Protein AF-A0A080YVY8-F1 (afdb_monomer_lite)

pLDDT: mean 85.34, std 12.48, range [46.34, 97.5]

Organism: NCBI:txid1317066

Radius of gyration: 41.2 Å; chains: 1; bounding box: 85×25×113 Å

Sequence (142 aa):
MALNSARDSFSVMRGKKQQLMEKIREYKVQLRVPTLKDVEEKYRHKLIQHETTQMAVADLDRYFKALDESLLQHHSKKVEEINTIIRSLWQITYKGQDIDTIELVSGQQEGQVSKAARSYDYRVVMKKAGAAIDMRGRCSAG

Foldseek 3Di:
DVVVVVVVVVVVVVVVVVVVVVVVVVVVVVCVPPCNPCVVVVVVVVVVVVVVVVVVVVVVVVVLVVVVVVVVVVVVVVQVVVQVVQLVVCVVPPPDPFFNGKGKDWDWPPPPPPSPDTDTDIFMWTDGPNDTHTCVVPDDPD

Secondary structure (DSSP, 8-state):
-HHHHHHHHHHHHHHHHHHHHHHHHHHHHHTTSTTTTTHHHHHHHHHHHHHHHHHHHHHHHHHHHHHHHHHHHHHHHHHHHHHHHHHHHHHHH---SS--EEEEEEEE-TT---TT--PEEEEEEEEETTEEEE-TTTS---

Structure (mmCIF, N/CA/C/O backbone):
data_AF-A0A080YVY8-F1
#
_entry.id   AF-A0A080YVY8-F1
#
loop_
_atom_site.group_PDB
_atom_site.id
_atom_site.type_symbol
_atom_site.label_atom_id
_atom_site.label_alt_id
_atom_site.label_comp_id
_atom_site.label_asym_id
_atom_site.label_entity_id
_atom_site.label_seq_id
_atom_site.pdbx_PDB_ins_code
_atom_site.Cartn_x
_atom_site.Cartn_y
_atom_site.Cartn_z
_atom_site.occupancy
_atom_site.B_iso_or_equiv
_atom_site.auth_seq_id
_atom_site.auth_comp_id
_atom_site.auth_asym_id
_atom_site.auth_atom_id
_atom_site.pdbx_PDB_model_num
ATOM 1 N N . MET A 1 1 ? 51.351 -15.426 -77.463 1.00 60.19 1 MET A N 1
ATOM 2 C CA . MET A 1 1 ? 50.076 -15.881 -76.852 1.00 60.19 1 MET A CA 1
ATOM 3 C C . MET A 1 1 ? 49.977 -15.552 -75.360 1.00 60.19 1 MET A C 1
ATOM 5 O O . MET A 1 1 ? 48.986 -14.945 -74.977 1.00 60.19 1 MET A O 1
ATOM 9 N N . ALA A 1 2 ? 50.991 -15.841 -74.532 1.00 67.44 2 ALA A N 1
ATOM 10 C CA . ALA A 1 2 ? 50.959 -15.559 -73.085 1.00 67.44 2 ALA A CA 1
ATOM 11 C C . ALA A 1 2 ? 50.731 -14.074 -72.712 1.00 67.44 2 ALA A C 1
ATOM 13 O O . ALA A 1 2 ? 49.979 -13.779 -71.790 1.00 67.44 2 ALA A O 1
ATOM 14 N N . LEU A 1 3 ? 51.314 -13.134 -73.468 1.00 70.31 3 LEU A N 1
ATOM 15 C CA . LEU A 1 3 ? 51.188 -11.693 -73.204 1.00 70.31 3 LEU A CA 1
ATOM 16 C C . LEU A 1 3 ? 49.760 -11.155 -73.436 1.00 70.31 3 LEU A C 1
ATOM 18 O O . LEU A 1 3 ? 49.293 -10.298 -72.691 1.00 70.31 3 LEU A O 1
ATOM 22 N N . ASN A 1 4 ? 49.046 -11.700 -74.428 1.00 76.56 4 ASN A N 1
ATOM 23 C CA . ASN A 1 4 ? 47.651 -11.336 -74.701 1.00 76.56 4 ASN A CA 1
ATOM 24 C C . ASN A 1 4 ? 46.713 -11.922 -73.637 1.00 76.56 4 ASN A C 1
ATOM 26 O O . ASN A 1 4 ? 45.882 -11.201 -73.103 1.00 76.56 4 ASN A O 1
ATOM 30 N N . SER A 1 5 ? 46.930 -13.176 -73.226 1.00 78.56 5 SER A N 1
ATOM 31 C CA . SER A 1 5 ? 46.172 -13.798 -72.129 1.00 78.56 5 SER A CA 1
ATOM 32 C C . SER A 1 5 ? 46.356 -13.062 -70.791 1.00 78.56 5 SER A C 1
ATOM 34 O O . SER A 1 5 ? 45.388 -12.850 -70.059 1.00 78.56 5 SER A O 1
ATOM 36 N N . ALA A 1 6 ? 47.573 -12.595 -70.491 1.00 79.25 6 ALA A N 1
ATOM 37 C CA . ALA A 1 6 ? 47.835 -11.763 -69.316 1.00 79.25 6 ALA A CA 1
ATOM 38 C C . ALA A 1 6 ? 47.119 -10.401 -69.394 1.00 79.25 6 ALA A C 1
ATOM 40 O O . ALA A 1 6 ? 46.588 -9.925 -68.391 1.00 79.25 6 ALA A O 1
ATOM 41 N N . ARG A 1 7 ? 47.056 -9.791 -70.585 1.00 80.81 7 ARG A N 1
ATOM 42 C CA . ARG A 1 7 ? 46.343 -8.528 -70.830 1.00 80.81 7 ARG A CA 1
ATOM 43 C C . ARG A 1 7 ? 44.826 -8.679 -70.687 1.00 80.81 7 ARG A C 1
ATOM 45 O O . ARG A 1 7 ? 44.190 -7.810 -70.089 1.00 80.81 7 ARG A O 1
ATOM 52 N N . ASP A 1 8 ? 44.265 -9.788 -71.158 1.00 83.38 8 ASP A N 1
ATOM 53 C CA . ASP A 1 8 ? 42.838 -10.097 -71.023 1.00 83.38 8 ASP A CA 1
ATOM 54 C C . ASP A 1 8 ? 42.468 -10.374 -69.560 1.00 83.38 8 ASP A C 1
ATOM 56 O O . ASP A 1 8 ? 41.509 -9.803 -69.038 1.00 83.38 8 ASP A O 1
ATOM 60 N N . SER A 1 9 ? 43.290 -11.153 -68.848 1.00 84.62 9 SER A N 1
ATOM 61 C CA . SER A 1 9 ? 43.141 -11.383 -67.404 1.00 84.62 9 SER A CA 1
ATOM 62 C C . SER A 1 9 ? 43.224 -10.073 -66.608 1.00 84.62 9 SER A C 1
ATOM 64 O O . SER A 1 9 ? 42.387 -9.810 -65.740 1.00 84.62 9 SER A O 1
ATOM 66 N N . PHE A 1 10 ? 44.166 -9.190 -66.956 1.00 87.06 10 PHE A N 1
ATOM 67 C CA . PHE A 1 10 ? 44.289 -7.866 -66.345 1.00 87.06 10 PHE A CA 1
ATOM 68 C C . PHE A 1 10 ? 43.041 -7.002 -66.580 1.00 87.06 10 PHE A C 1
ATOM 70 O O . PHE A 1 10 ? 42.554 -6.358 -65.650 1.00 87.06 10 PHE A O 1
ATOM 77 N N . SER A 1 11 ? 42.489 -7.019 -67.797 1.00 86.56 11 SER A N 1
ATOM 78 C CA . SER A 1 11 ? 41.251 -6.308 -68.141 1.00 86.56 11 SER A CA 1
ATOM 79 C C . SER A 1 11 ? 40.056 -6.802 -67.316 1.00 86.56 11 SER A C 1
ATOM 81 O O . SER A 1 11 ? 39.340 -6.004 -66.705 1.00 86.56 11 SER A O 1
ATOM 83 N N . VAL A 1 12 ? 39.891 -8.123 -67.194 1.00 90.19 12 VAL A N 1
ATOM 84 C CA . VAL A 1 12 ? 38.824 -8.744 -66.391 1.00 90.19 12 VAL A CA 1
ATOM 85 C C . VAL A 1 12 ? 38.974 -8.410 -64.906 1.00 90.19 12 VAL A C 1
ATOM 87 O O . VAL A 1 12 ? 38.001 -8.027 -64.252 1.00 90.19 12 VAL A O 1
ATOM 90 N N . MET A 1 13 ? 40.188 -8.509 -64.358 1.00 8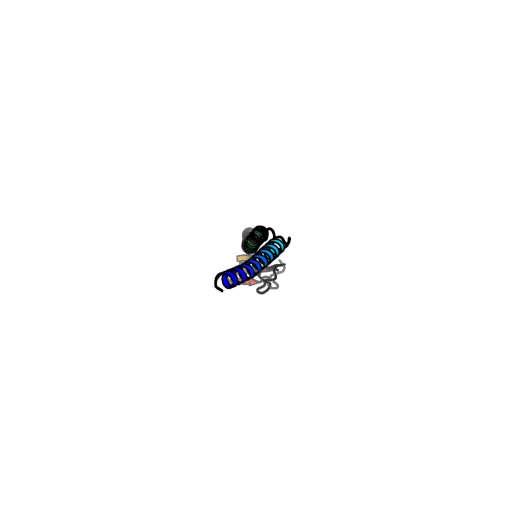8.31 13 MET A N 1
ATOM 91 C CA . MET A 1 13 ? 40.461 -8.181 -62.953 1.00 88.31 13 MET A CA 1
ATOM 92 C C . MET A 1 13 ? 40.237 -6.694 -62.663 1.00 88.31 13 MET A C 1
ATOM 94 O O . MET A 1 13 ? 39.707 -6.343 -61.607 1.00 88.31 13 MET A O 1
ATOM 98 N N . ARG A 1 14 ? 40.560 -5.813 -63.617 1.00 92.19 14 ARG A N 1
ATOM 99 C CA . ARG A 1 14 ? 40.273 -4.377 -63.528 1.00 92.19 14 ARG A CA 1
ATOM 100 C C . ARG A 1 14 ? 38.769 -4.103 -63.501 1.00 92.19 14 ARG A C 1
ATOM 102 O O . ARG A 1 14 ? 38.326 -3.334 -62.649 1.00 92.19 14 ARG A O 1
ATOM 109 N N . GLY A 1 15 ? 37.991 -4.769 -64.356 1.00 91.94 15 GLY A N 1
ATOM 110 C CA . GLY A 1 15 ? 36.527 -4.678 -64.355 1.00 91.94 15 GLY A CA 1
ATOM 111 C C . GLY A 1 15 ? 35.911 -5.150 -63.034 1.00 91.94 15 GLY A C 1
ATOM 112 O O . GLY A 1 15 ? 35.110 -4.435 -62.433 1.00 91.94 15 GLY A O 1
ATOM 113 N N . LYS A 1 16 ? 36.358 -6.300 -62.510 1.00 91.88 16 LYS A N 1
ATOM 114 C CA . LYS A 1 16 ? 35.920 -6.819 -61.198 1.00 91.88 16 LYS A CA 1
ATOM 115 C C . LYS A 1 16 ? 36.271 -5.870 -60.051 1.00 91.88 16 LYS A C 1
ATOM 117 O O . LYS A 1 16 ? 35.433 -5.620 -59.186 1.00 91.88 16 LYS A O 1
ATOM 122 N N . LYS A 1 17 ? 37.485 -5.304 -60.053 1.00 93.12 17 LYS A N 1
ATOM 123 C CA . LYS A 1 17 ? 37.910 -4.302 -59.063 1.00 93.12 17 LYS A CA 1
ATOM 124 C C . LYS A 1 17 ? 37.012 -3.068 -59.107 1.00 93.12 17 LYS A C 1
ATOM 126 O O . LYS A 1 17 ? 36.630 -2.566 -58.055 1.00 93.12 17 LYS A O 1
ATOM 131 N N . GLN A 1 18 ? 36.660 -2.594 -60.300 1.00 94.00 18 GLN A N 1
ATOM 132 C CA . GLN A 1 18 ? 35.781 -1.439 -60.465 1.00 94.00 18 GLN A CA 1
ATOM 133 C C . GLN A 1 18 ? 34.369 -1.724 -59.936 1.00 94.00 18 GLN A C 1
ATOM 135 O O . GLN A 1 18 ? 33.850 -0.931 -59.159 1.00 94.00 18 GLN A O 1
ATOM 140 N N . GLN A 1 19 ? 33.798 -2.891 -60.245 1.00 92.56 19 GLN A N 1
ATOM 141 C CA . GLN A 1 19 ? 32.491 -3.306 -59.716 1.00 92.56 19 GLN A CA 1
ATOM 142 C C . GLN A 1 19 ? 32.484 -3.439 -58.185 1.00 92.56 19 GLN A C 1
ATOM 144 O O . GLN A 1 19 ? 31.533 -3.021 -57.530 1.00 92.56 19 GLN A O 1
ATOM 149 N N . LEU A 1 20 ? 33.545 -4.001 -57.595 1.00 91.94 20 LEU A N 1
ATOM 150 C CA . LEU A 1 20 ? 33.688 -4.087 -56.137 1.00 91.94 20 LEU A CA 1
ATOM 151 C C . LEU A 1 20 ? 33.799 -2.700 -55.493 1.00 91.94 20 LEU A C 1
ATOM 153 O O . LEU A 1 20 ? 33.186 -2.460 -54.457 1.00 91.94 20 LEU A O 1
ATOM 157 N N . MET A 1 21 ? 34.543 -1.781 -56.110 1.00 93.00 21 MET A N 1
ATOM 158 C CA . MET A 1 21 ? 34.663 -0.397 -55.638 1.00 93.00 21 MET A CA 1
ATOM 159 C C . MET A 1 21 ? 33.322 0.347 -55.703 1.00 93.00 21 MET A C 1
ATOM 161 O O . MET A 1 21 ? 32.994 1.070 -54.761 1.00 93.00 21 MET A O 1
ATOM 165 N N . GLU A 1 22 ? 32.533 0.133 -56.760 1.00 93.69 22 GLU A N 1
ATOM 166 C CA . GLU A 1 22 ? 31.176 0.681 -56.899 1.00 93.69 22 GLU A CA 1
ATOM 167 C C . GLU A 1 22 ? 30.265 0.163 -55.776 1.00 93.69 22 GLU A C 1
ATOM 169 O O . GLU A 1 22 ? 29.683 0.954 -55.039 1.00 93.69 22 GLU A O 1
ATOM 174 N N . LYS A 1 23 ? 30.253 -1.157 -55.535 1.00 91.94 23 LYS A N 1
ATOM 175 C CA . LYS A 1 23 ? 29.483 -1.768 -54.435 1.00 91.94 23 LYS A CA 1
ATOM 176 C C . LYS A 1 23 ? 29.895 -1.242 -53.062 1.00 91.94 23 LYS A C 1
ATOM 178 O O . LYS A 1 23 ? 29.044 -0.941 -52.232 1.00 91.94 23 LYS A O 1
ATOM 183 N N . ILE A 1 24 ? 31.198 -1.088 -52.807 1.00 89.38 24 ILE A N 1
ATOM 184 C CA . ILE A 1 24 ? 31.696 -0.498 -51.553 1.00 89.38 24 ILE A CA 1
ATOM 185 C C . ILE A 1 24 ? 31.182 0.936 -51.396 1.00 89.38 24 ILE A C 1
ATOM 187 O O . ILE A 1 24 ? 30.830 1.347 -50.289 1.00 89.38 24 ILE A O 1
ATOM 191 N N . ARG A 1 25 ? 31.145 1.712 -52.482 1.00 89.31 25 ARG A N 1
ATOM 192 C CA . ARG A 1 25 ? 30.620 3.079 -52.467 1.00 89.31 25 ARG A CA 1
ATOM 193 C C . ARG A 1 25 ? 29.121 3.089 -52.181 1.00 89.31 25 ARG A C 1
ATOM 195 O O . ARG A 1 25 ? 28.698 3.844 -51.308 1.00 89.31 25 ARG A O 1
ATOM 202 N N . GLU A 1 26 ? 28.350 2.241 -52.851 1.00 88.19 26 GLU A N 1
ATOM 203 C CA . GLU A 1 26 ? 26.910 2.090 -52.626 1.00 88.19 26 GLU A CA 1
ATOM 204 C C . GLU A 1 26 ? 26.610 1.707 -51.174 1.00 88.19 26 GLU A C 1
ATOM 206 O O . GLU A 1 26 ? 25.839 2.399 -50.512 1.00 88.19 26 GLU A O 1
ATOM 211 N N . TYR A 1 27 ? 27.289 0.695 -50.625 1.00 83.81 27 TYR A N 1
ATOM 212 C CA . TYR A 1 27 ? 27.114 0.296 -49.226 1.00 83.81 27 TYR A CA 1
ATOM 213 C C . TYR A 1 27 ? 27.518 1.396 -48.243 1.00 83.81 27 TYR A C 1
ATOM 215 O O . TYR A 1 27 ? 26.823 1.622 -47.256 1.00 83.81 27 TYR A O 1
ATOM 223 N N . LYS A 1 28 ? 28.589 2.152 -48.516 1.00 81.75 28 LYS A N 1
ATOM 224 C CA . LYS A 1 28 ? 28.961 3.315 -47.690 1.00 81.75 28 LYS A CA 1
ATOM 225 C C . LYS A 1 28 ? 27.902 4.417 -47.716 1.00 81.75 28 LYS A C 1
ATOM 227 O O . LYS A 1 28 ? 27.717 5.089 -46.704 1.00 81.75 28 LYS A O 1
ATOM 232 N N . VAL A 1 29 ? 27.227 4.628 -48.845 1.00 82.12 29 VAL A N 1
ATOM 233 C CA . VAL A 1 29 ? 26.123 5.596 -48.954 1.00 82.12 29 VAL A CA 1
ATOM 234 C C . VAL A 1 29 ? 24.881 5.077 -48.226 1.00 82.12 29 VAL A C 1
ATOM 236 O O . VAL A 1 29 ? 24.276 5.829 -47.468 1.00 82.12 29 VAL A O 1
ATOM 239 N N . GLN A 1 30 ? 24.553 3.791 -48.367 1.00 77.38 30 GLN A N 1
ATOM 240 C CA . GLN A 1 30 ? 23.438 3.151 -47.658 1.00 77.38 30 GLN A CA 1
ATOM 241 C C . GLN A 1 30 ? 23.636 3.161 -46.131 1.00 77.38 30 GLN A C 1
ATOM 243 O O . GLN A 1 30 ? 22.700 3.435 -45.389 1.00 77.38 30 GLN A O 1
ATOM 248 N N . LEU A 1 31 ? 24.865 2.972 -45.645 1.00 72.62 31 LEU A N 1
ATOM 249 C CA . LEU A 1 31 ? 25.195 3.082 -44.216 1.00 72.62 31 LEU A CA 1
ATOM 250 C C . LEU A 1 31 ? 25.135 4.524 -43.682 1.00 72.62 31 LEU A C 1
ATOM 252 O O . LEU A 1 31 ? 25.047 4.729 -42.475 1.00 72.62 31 LEU A O 1
ATOM 256 N N . ARG A 1 32 ? 25.171 5.535 -44.560 1.00 70.12 32 ARG A N 1
ATOM 257 C CA . ARG A 1 32 ? 25.021 6.955 -44.191 1.00 70.12 32 ARG A CA 1
ATOM 258 C C . ARG A 1 32 ? 23.568 7.420 -44.146 1.00 70.12 32 ARG A C 1
ATOM 260 O O . ARG A 1 32 ? 23.331 8.583 -43.815 1.00 70.12 32 ARG A O 1
ATOM 267 N N . VAL A 1 33 ? 22.607 6.554 -44.475 1.00 74.88 33 VAL A N 1
ATOM 268 C CA . VAL A 1 33 ? 21.184 6.891 -44.395 1.00 74.88 33 VAL A CA 1
ATOM 269 C C . VAL A 1 33 ? 20.853 7.270 -42.938 1.00 74.88 33 VAL A C 1
ATOM 271 O O . VAL A 1 33 ? 21.304 6.583 -42.019 1.00 74.88 33 VAL A O 1
ATOM 274 N N . PRO A 1 34 ? 20.083 8.346 -42.681 1.00 63.31 34 PRO A N 1
ATOM 275 C CA . PRO A 1 34 ? 19.821 8.859 -41.326 1.00 63.31 34 PRO A CA 1
ATOM 276 C C . PRO A 1 34 ? 19.210 7.843 -40.349 1.00 63.31 34 PRO A C 1
ATOM 278 O O . PRO A 1 34 ? 19.304 8.008 -39.131 1.00 63.31 34 PRO A O 1
ATOM 281 N N . THR A 1 35 ? 18.569 6.802 -40.885 1.00 64.12 35 THR A N 1
ATOM 282 C CA . THR A 1 35 ? 17.999 5.684 -40.130 1.00 64.12 35 THR A CA 1
ATOM 283 C C . THR A 1 35 ? 19.052 4.722 -39.600 1.00 64.12 35 THR A C 1
ATOM 285 O O . THR A 1 35 ? 18.810 4.150 -38.549 1.00 64.12 35 THR A O 1
ATOM 288 N N . LEU A 1 36 ? 20.188 4.561 -40.291 1.00 64.81 36 LEU A N 1
ATOM 289 C CA . LEU A 1 36 ? 21.320 3.699 -39.914 1.00 64.81 36 LEU A CA 1
ATOM 290 C C . LEU A 1 36 ? 22.444 4.476 -39.218 1.00 64.81 36 LEU A C 1
ATOM 292 O O . LEU A 1 36 ? 23.227 3.913 -38.452 1.00 64.81 36 LEU A O 1
ATOM 296 N N . LYS A 1 37 ? 22.484 5.792 -39.436 1.00 68.94 37 LYS A N 1
ATOM 297 C CA . LYS A 1 37 ? 23.381 6.702 -38.735 1.00 68.94 37 LYS A CA 1
ATOM 298 C C . LYS A 1 37 ? 22.981 6.804 -37.255 1.00 68.94 37 LYS A C 1
ATOM 300 O O . LYS A 1 37 ? 21.821 7.076 -36.922 1.00 68.94 37 LYS A O 1
ATOM 305 N N . ASP A 1 38 ? 23.955 6.571 -36.378 1.00 76.88 38 ASP A N 1
ATOM 306 C CA . ASP A 1 38 ? 23.829 6.629 -34.915 1.00 76.88 38 ASP A CA 1
ATOM 307 C C . ASP A 1 38 ? 22.831 5.612 -34.320 1.00 76.88 38 ASP A C 1
ATOM 309 O O . ASP A 1 38 ? 22.290 5.825 -33.235 1.00 76.88 38 ASP A O 1
ATOM 313 N N . VAL A 1 39 ? 22.552 4.503 -35.022 1.00 83.06 39 VAL A N 1
ATOM 314 C CA . VAL A 1 39 ? 21.615 3.463 -34.544 1.00 83.06 39 VAL A CA 1
ATOM 315 C C . VAL A 1 39 ? 22.053 2.855 -33.228 1.00 83.06 39 VAL A C 1
ATOM 317 O O . VAL A 1 39 ? 21.211 2.634 -32.367 1.00 83.06 39 VAL A O 1
ATOM 320 N N . GLU A 1 40 ? 23.347 2.615 -33.053 1.00 84.50 40 GLU A N 1
ATOM 321 C CA . GLU A 1 40 ? 23.881 2.042 -31.820 1.00 84.50 40 GLU A CA 1
ATOM 322 C C . GLU A 1 40 ? 23.642 2.971 -30.622 1.00 84.50 40 GLU A C 1
ATOM 324 O O . GLU A 1 40 ? 23.134 2.540 -29.588 1.00 84.50 40 GLU A O 1
ATOM 329 N N . GLU A 1 41 ? 23.875 4.275 -30.795 1.00 88.06 41 GLU A N 1
ATOM 330 C CA . GLU A 1 41 ? 23.584 5.275 -29.766 1.00 88.06 41 GLU A CA 1
ATOM 331 C C . GLU A 1 41 ? 22.084 5.398 -29.481 1.00 88.06 41 GLU A C 1
ATOM 333 O O . GLU A 1 41 ? 21.676 5.438 -28.317 1.00 88.06 41 GLU A O 1
ATOM 338 N N . LYS A 1 42 ? 21.236 5.409 -30.517 1.00 87.69 42 LYS A N 1
ATOM 339 C CA . LYS A 1 42 ? 19.771 5.436 -30.359 1.00 87.69 42 LYS A CA 1
ATOM 340 C C . LYS A 1 42 ? 19.257 4.180 -29.653 1.00 87.69 42 LYS A C 1
ATOM 342 O O . LYS A 1 42 ? 18.395 4.287 -28.781 1.00 87.69 42 LYS A O 1
ATOM 347 N N . TYR A 1 43 ? 19.792 3.013 -30.006 1.00 90.69 43 TYR A N 1
ATOM 348 C CA . TYR A 1 43 ? 19.473 1.739 -29.371 1.00 90.69 43 TYR A CA 1
ATOM 349 C C . TYR A 1 43 ? 19.873 1.761 -27.900 1.00 90.69 43 TYR A C 1
ATOM 351 O O . TYR A 1 43 ? 19.038 1.476 -27.049 1.00 90.69 43 TYR A O 1
ATOM 359 N N . ARG A 1 44 ? 21.097 2.201 -27.584 1.00 93.38 44 ARG A N 1
ATOM 360 C CA . ARG A 1 44 ? 21.575 2.334 -26.203 1.00 93.38 44 ARG A CA 1
ATOM 361 C C . ARG A 1 44 ? 20.672 3.245 -25.372 1.00 93.38 44 ARG A C 1
ATOM 363 O O . ARG A 1 44 ? 20.269 2.865 -24.278 1.00 93.38 44 ARG A O 1
ATOM 370 N N . HIS A 1 45 ? 20.294 4.409 -25.903 1.00 93.88 45 HIS A N 1
ATOM 371 C CA . HIS A 1 45 ? 19.364 5.314 -25.219 1.00 93.88 45 HIS A CA 1
ATOM 372 C C . HIS A 1 45 ? 17.994 4.670 -24.990 1.00 93.88 45 HIS A C 1
ATOM 374 O O . HIS A 1 45 ? 17.431 4.795 -23.903 1.00 93.88 45 HIS A O 1
ATOM 380 N N . LYS A 1 46 ? 17.450 3.974 -25.994 1.00 94.19 46 LYS A N 1
ATOM 381 C CA . LYS A 1 46 ? 16.155 3.294 -25.871 1.00 94.19 46 LYS A CA 1
ATOM 382 C C . LYS A 1 46 ? 16.199 2.120 -24.903 1.00 94.19 46 LYS A C 1
ATOM 384 O O . LYS A 1 46 ? 15.242 1.943 -24.159 1.00 94.19 46 LYS A O 1
ATOM 389 N N . LEU A 1 47 ? 17.304 1.384 -24.868 1.00 95.81 47 LEU A N 1
ATOM 390 C CA . LEU A 1 47 ? 17.525 0.302 -23.920 1.00 95.81 47 LEU A CA 1
ATOM 391 C C . LEU A 1 47 ? 17.564 0.841 -22.487 1.00 95.81 47 LEU A C 1
ATOM 393 O O . LEU A 1 47 ? 16.809 0.367 -21.651 1.00 95.81 47 LEU A O 1
ATOM 397 N N . ILE A 1 48 ? 18.337 1.901 -22.225 1.00 96.50 48 ILE A N 1
ATOM 398 C CA . ILE A 1 48 ? 18.372 2.548 -20.902 1.00 96.50 48 ILE A CA 1
ATOM 399 C C . ILE A 1 48 ? 16.976 3.032 -20.495 1.00 96.50 48 ILE A C 1
ATOM 401 O O . ILE A 1 48 ? 16.551 2.795 -19.366 1.00 96.50 48 ILE A O 1
ATOM 405 N N . GLN A 1 49 ? 16.241 3.681 -21.407 1.00 97.00 49 GLN A N 1
ATOM 406 C CA . GLN A 1 49 ? 14.863 4.112 -21.145 1.00 97.00 49 GLN A CA 1
ATOM 407 C C . GLN A 1 49 ? 13.953 2.930 -20.805 1.00 97.00 49 GLN A C 1
ATOM 409 O O . GLN A 1 49 ? 13.150 3.030 -19.879 1.00 97.00 49 GLN A O 1
ATOM 414 N N . HIS A 1 50 ? 14.072 1.823 -21.538 1.00 97.25 50 HIS A N 1
ATOM 415 C CA . HIS A 1 50 ? 13.273 0.625 -21.315 1.00 97.25 50 HIS A CA 1
ATOM 416 C C . HIS A 1 50 ? 13.556 0.003 -19.947 1.00 97.25 50 HIS A C 1
ATOM 418 O O . HIS A 1 50 ? 12.626 -0.145 -19.159 1.00 97.25 50 HIS A O 1
ATOM 424 N N . GLU A 1 51 ? 14.827 -0.257 -19.640 1.00 97.25 51 GLU A N 1
ATOM 425 C CA . GLU A 1 51 ? 15.271 -0.817 -18.358 1.00 97.25 51 GLU A CA 1
ATOM 426 C C . GLU A 1 51 ? 14.842 0.075 -17.187 1.00 97.25 51 GLU A C 1
ATOM 428 O O . GLU A 1 51 ? 14.218 -0.381 -16.233 1.00 97.25 51 GLU A O 1
ATOM 433 N N . THR A 1 52 ? 15.064 1.389 -17.300 1.00 97.06 52 THR A N 1
ATOM 434 C CA . THR A 1 52 ? 14.646 2.352 -16.265 1.00 97.06 52 THR A CA 1
ATOM 435 C C . THR A 1 52 ? 13.127 2.354 -16.076 1.00 97.06 52 THR A C 1
ATOM 437 O O . THR A 1 52 ? 12.638 2.450 -14.953 1.00 97.06 52 THR A O 1
ATOM 440 N N . THR A 1 53 ? 12.357 2.220 -17.161 1.00 96.94 53 THR A N 1
ATOM 441 C CA . THR A 1 53 ? 10.890 2.144 -17.083 1.00 96.94 53 THR A CA 1
ATOM 442 C C . THR A 1 53 ? 10.440 0.842 -16.426 1.00 96.94 53 THR A C 1
ATOM 444 O O . THR A 1 53 ? 9.521 0.861 -15.612 1.00 96.94 53 THR A O 1
ATOM 447 N N . GLN A 1 54 ? 11.089 -0.284 -16.730 1.00 97.25 54 GLN A N 1
ATOM 448 C CA . GLN A 1 54 ? 10.800 -1.564 -16.080 1.00 97.25 54 GLN A CA 1
ATOM 449 C C . GLN A 1 54 ? 11.090 -1.512 -14.578 1.00 97.25 54 GLN A C 1
ATOM 451 O O . GLN A 1 54 ? 10.263 -1.966 -13.786 1.00 97.25 54 GLN A O 1
ATOM 456 N N . MET A 1 55 ? 12.206 -0.894 -14.179 1.00 97.38 55 MET A N 1
ATOM 457 C CA . MET A 1 55 ? 12.515 -0.644 -12.769 1.00 97.38 55 MET A CA 1
ATOM 458 C C . MET A 1 55 ? 11.433 0.214 -12.103 1.00 97.38 55 MET A C 1
ATOM 460 O O . MET A 1 55 ? 10.922 -0.158 -11.051 1.00 97.38 55 MET A O 1
ATOM 464 N N . ALA A 1 56 ? 11.013 1.307 -12.748 1.00 97.50 56 ALA A N 1
ATOM 465 C CA . ALA A 1 56 ? 9.962 2.175 -12.220 1.00 97.50 56 ALA A CA 1
ATOM 466 C C . ALA A 1 56 ? 8.620 1.441 -12.045 1.00 97.50 56 ALA A C 1
ATOM 468 O O . ALA A 1 56 ? 7.928 1.656 -11.054 1.00 97.50 56 ALA A O 1
ATOM 469 N N . VAL A 1 57 ? 8.251 0.552 -12.973 1.00 96.69 57 VAL A N 1
ATOM 470 C CA . VAL A 1 57 ? 7.040 -0.279 -12.848 1.00 96.69 57 VAL A CA 1
ATOM 471 C C . VAL A 1 57 ? 7.138 -1.212 -11.638 1.00 96.69 57 VAL A C 1
ATOM 473 O O . VAL A 1 57 ? 6.196 -1.284 -10.848 1.00 96.69 57 VAL A O 1
ATOM 476 N N . ALA A 1 58 ? 8.278 -1.882 -11.457 1.00 96.62 58 ALA A N 1
ATOM 477 C CA . ALA A 1 58 ? 8.496 -2.765 -10.313 1.00 96.62 58 ALA A CA 1
ATOM 478 C C . ALA A 1 58 ? 8.443 -2.005 -8.974 1.00 96.62 58 ALA A C 1
ATOM 480 O O . ALA A 1 58 ? 7.847 -2.487 -8.006 1.00 96.62 58 ALA A O 1
ATOM 481 N N . ASP A 1 59 ? 9.015 -0.801 -8.930 1.00 97.38 59 ASP A N 1
ATOM 482 C CA . ASP A 1 59 ? 8.970 0.063 -7.750 1.00 97.38 59 ASP A CA 1
ATOM 483 C C . ASP A 1 59 ? 7.544 0.527 -7.439 1.00 97.38 59 ASP A C 1
ATOM 485 O O . ASP A 1 59 ? 7.121 0.469 -6.284 1.00 97.38 59 ASP A O 1
ATOM 489 N N . LEU A 1 60 ? 6.761 0.915 -8.451 1.00 96.44 60 LEU A N 1
ATOM 490 C CA . LEU A 1 60 ? 5.355 1.293 -8.270 1.00 96.44 60 LEU A CA 1
ATOM 491 C C . LEU A 1 60 ? 4.522 0.144 -7.693 1.00 96.44 60 LEU A C 1
ATOM 493 O O . LEU A 1 60 ? 3.741 0.367 -6.766 1.00 96.44 60 LEU A O 1
ATOM 497 N N . ASP A 1 61 ? 4.716 -1.084 -8.176 1.00 92.44 61 ASP A N 1
ATOM 498 C CA . ASP A 1 61 ? 4.037 -2.265 -7.630 1.00 92.44 61 ASP A CA 1
ATOM 499 C C . ASP A 1 61 ? 4.433 -2.530 -6.172 1.00 92.44 61 ASP A C 1
ATOM 501 O O . ASP A 1 61 ? 3.589 -2.891 -5.341 1.00 92.44 61 ASP A O 1
ATOM 505 N N . ARG A 1 62 ? 5.712 -2.333 -5.833 1.00 94.81 62 ARG A N 1
ATOM 506 C CA . ARG A 1 62 ? 6.199 -2.467 -4.456 1.00 94.81 62 ARG A CA 1
ATOM 507 C C . ARG A 1 62 ? 5.599 -1.400 -3.545 1.00 94.81 62 ARG A C 1
ATOM 509 O O . ARG A 1 62 ? 5.138 -1.734 -2.453 1.00 94.81 62 ARG A O 1
ATOM 516 N N . TYR A 1 63 ? 5.580 -0.144 -3.982 1.00 95.12 63 TYR A N 1
ATOM 517 C CA . TYR A 1 63 ? 4.998 0.953 -3.213 1.00 95.12 63 TYR A CA 1
ATOM 518 C C . TYR A 1 63 ? 3.497 0.792 -3.030 1.00 95.12 63 TYR A C 1
ATOM 520 O O . TYR A 1 63 ? 3.005 1.021 -1.929 1.00 95.12 63 TYR A O 1
ATOM 528 N N . PHE A 1 64 ? 2.780 0.334 -4.058 1.00 90.06 64 PHE A N 1
ATOM 529 C CA . PHE A 1 64 ? 1.352 0.059 -3.953 1.00 90.06 64 PHE A CA 1
ATOM 530 C C . PHE A 1 64 ? 1.065 -0.973 -2.858 1.00 90.06 64 PHE A C 1
ATOM 532 O O . PHE A 1 64 ? 0.237 -0.723 -1.988 1.00 90.06 64 PHE A O 1
ATOM 539 N N . LYS A 1 65 ? 1.798 -2.095 -2.841 1.00 88.75 65 LYS A N 1
ATOM 540 C CA . LYS A 1 65 ? 1.644 -3.137 -1.810 1.00 88.75 65 LYS A CA 1
ATOM 541 C C . LYS A 1 65 ? 1.986 -2.633 -0.408 1.00 88.75 65 LYS A C 1
ATOM 543 O O . LYS A 1 65 ? 1.228 -2.873 0.524 1.00 88.75 65 LYS A O 1
ATOM 548 N N . ALA A 1 66 ? 3.103 -1.922 -0.263 1.00 91.31 66 ALA A N 1
ATOM 549 C CA . ALA A 1 66 ? 3.531 -1.399 1.033 1.00 91.31 66 ALA A CA 1
ATOM 550 C C . ALA A 1 66 ? 2.542 -0.363 1.594 1.00 91.31 66 ALA A C 1
ATOM 552 O O . ALA A 1 66 ? 2.236 -0.372 2.786 1.00 91.31 66 ALA A O 1
ATOM 553 N N . LEU A 1 67 ? 2.016 0.514 0.734 1.00 90.12 67 LEU A N 1
ATOM 554 C CA . LEU A 1 67 ? 0.992 1.486 1.111 1.00 90.12 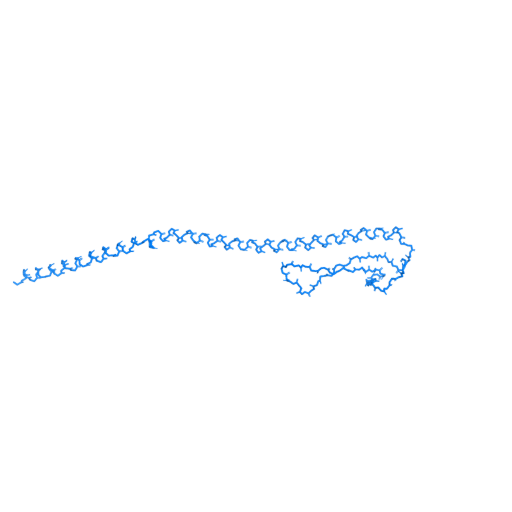67 LEU A CA 1
ATOM 555 C C . LEU A 1 67 ? -0.300 0.787 1.537 1.00 90.12 67 LEU A C 1
ATOM 557 O O . LEU A 1 67 ? -0.894 1.143 2.552 1.00 90.12 67 LEU A O 1
ATOM 561 N N . ASP A 1 68 ? -0.718 -0.209 0.765 1.00 85.00 68 ASP A N 1
ATOM 562 C CA . ASP A 1 68 ? -1.931 -0.975 1.008 1.00 85.00 68 ASP A CA 1
ATOM 563 C C . ASP A 1 68 ? -1.894 -1.719 2.353 1.00 85.00 68 ASP A C 1
ATOM 565 O O . ASP A 1 68 ? -2.870 -1.689 3.107 1.00 85.00 68 ASP A O 1
ATOM 569 N N . GLU A 1 69 ? -0.747 -2.311 2.685 1.00 87.56 69 GLU A N 1
ATOM 570 C CA . GLU A 1 69 ? -0.485 -2.943 3.978 1.00 87.56 69 GLU A CA 1
ATOM 571 C C . GLU A 1 69 ? -0.461 -1.916 5.119 1.00 87.56 69 GLU A C 1
ATOM 573 O O . GLU A 1 69 ? -1.123 -2.102 6.143 1.00 87.56 69 GLU A O 1
ATOM 578 N N . SER A 1 70 ? 0.250 -0.799 4.936 1.00 90.94 70 SER A N 1
ATOM 579 C CA . SER A 1 70 ? 0.324 0.270 5.937 1.00 90.94 70 SER A CA 1
ATOM 580 C C . SER A 1 70 ? -1.056 0.850 6.254 1.00 90.94 70 SER A C 1
ATOM 582 O O . SER A 1 70 ? -1.368 1.108 7.419 1.00 90.94 70 SER A O 1
ATOM 584 N N . LEU A 1 71 ? -1.918 0.990 5.243 1.00 88.38 71 LEU A N 1
ATOM 585 C CA . LEU A 1 71 ? -3.286 1.466 5.414 1.00 88.38 71 LEU A CA 1
ATOM 586 C C . LEU A 1 71 ? -4.132 0.484 6.240 1.00 88.38 71 LEU A C 1
ATOM 588 O O . LEU A 1 71 ? -4.869 0.922 7.125 1.00 88.38 71 LEU A O 1
ATOM 592 N N . LEU A 1 72 ? -4.002 -0.830 6.006 1.00 86.19 72 LEU A N 1
ATOM 593 C CA . LEU A 1 72 ? -4.676 -1.855 6.818 1.00 86.19 72 LEU A CA 1
ATOM 594 C C . LEU A 1 72 ? -4.218 -1.815 8.271 1.00 86.19 72 LEU A C 1
ATOM 596 O O . LEU A 1 72 ? -5.047 -1.827 9.180 1.00 86.19 72 LEU A O 1
ATOM 600 N N . GLN A 1 73 ? -2.906 -1.749 8.493 1.00 90.50 73 GLN A N 1
ATOM 601 C CA . GLN A 1 73 ? -2.338 -1.693 9.837 1.00 90.50 73 GLN A CA 1
ATOM 602 C C . GLN A 1 73 ? -2.789 -0.428 10.571 1.00 90.50 73 GLN A C 1
ATOM 604 O O . GLN A 1 73 ? -3.186 -0.494 11.735 1.00 90.50 73 GLN A O 1
ATOM 609 N N . HIS A 1 74 ? -2.786 0.718 9.886 1.00 92.56 74 HIS A N 1
ATOM 610 C CA . HIS A 1 74 ? -3.274 1.973 10.443 1.00 92.56 74 HIS A CA 1
ATOM 611 C C . HIS A 1 74 ? -4.750 1.877 10.833 1.00 92.56 74 HIS A C 1
ATOM 613 O O . HIS A 1 74 ? -5.118 2.256 11.943 1.00 92.56 74 HIS A O 1
ATOM 619 N N . HIS A 1 75 ? -5.588 1.346 9.942 1.00 91.38 75 HIS A N 1
ATOM 620 C CA . HIS A 1 75 ? -7.013 1.162 10.200 1.00 91.38 75 HIS A CA 1
ATOM 621 C C . HIS A 1 75 ? -7.260 0.245 11.405 1.00 91.38 75 HIS A C 1
ATOM 623 O O . HIS A 1 75 ? -7.954 0.648 12.339 1.00 91.38 75 HIS A O 1
ATOM 629 N N . SER A 1 76 ? -6.609 -0.921 11.448 1.00 90.31 76 SER A N 1
ATOM 630 C CA . SER A 1 76 ? -6.697 -1.857 12.577 1.00 90.31 76 SER A CA 1
ATOM 631 C C . SER A 1 76 ? -6.284 -1.195 13.891 1.00 90.31 76 SER A C 1
ATOM 633 O O . SER A 1 76 ? -6.985 -1.314 14.895 1.00 90.31 76 SER A O 1
ATOM 635 N N . LYS A 1 77 ? -5.180 -0.439 13.877 1.00 95.25 77 LYS A N 1
ATOM 636 C CA . LYS A 1 77 ? -4.699 0.300 15.046 1.00 95.25 77 LYS A CA 1
ATOM 637 C C . LYS A 1 77 ? -5.712 1.346 15.514 1.00 95.25 77 LYS A C 1
ATOM 639 O O . LYS A 1 77 ? -5.920 1.503 16.713 1.00 95.25 77 LYS A O 1
ATOM 644 N N . LYS A 1 78 ? -6.380 2.046 14.592 1.00 95.38 78 LYS A N 1
ATOM 645 C CA . LYS A 1 78 ? -7.424 3.019 14.947 1.00 95.38 78 LYS A CA 1
ATOM 646 C C . LYS A 1 78 ? -8.651 2.370 15.567 1.00 95.38 78 LYS A C 1
ATOM 648 O O . LYS A 1 78 ? -9.168 2.896 16.549 1.00 95.38 78 LYS A O 1
ATOM 653 N N . VAL A 1 79 ? -9.086 1.223 15.054 1.00 94.12 79 VAL A N 1
ATOM 654 C CA . VAL A 1 79 ? -10.190 0.464 15.660 1.00 94.12 79 VAL A CA 1
ATOM 655 C C . VAL A 1 79 ? -9.812 -0.027 17.063 1.00 94.12 79 VAL A C 1
ATOM 657 O O . VAL A 1 79 ? -10.622 0.063 17.982 1.00 94.12 79 VAL A O 1
ATOM 660 N N . GLU A 1 80 ? -8.573 -0.474 17.266 1.00 94.94 80 GLU A N 1
ATOM 661 C CA . GLU A 1 80 ? -8.066 -0.875 18.584 1.00 94.94 80 GLU A CA 1
ATOM 662 C C . GLU A 1 80 ? -8.009 0.296 19.583 1.00 94.94 80 GLU A C 1
ATOM 664 O O . GLU A 1 80 ? -8.460 0.161 20.726 1.00 94.94 80 GLU A O 1
ATOM 669 N N . GLU A 1 81 ? -7.516 1.463 19.154 1.00 96.88 81 GLU A N 1
ATOM 670 C CA . GLU A 1 81 ? -7.517 2.698 19.953 1.00 96.88 81 GLU A CA 1
ATOM 671 C C . GLU A 1 81 ? -8.950 3.074 20.374 1.00 96.88 81 GLU A C 1
ATOM 673 O O . GLU A 1 81 ? -9.206 3.331 21.554 1.00 96.88 81 GLU A O 1
ATOM 678 N N . ILE A 1 82 ? -9.907 3.024 19.438 1.00 96.31 82 ILE A N 1
ATOM 679 C CA . ILE A 1 82 ? -11.332 3.270 19.711 1.00 96.31 82 ILE A CA 1
ATOM 680 C C . ILE A 1 82 ? -11.874 2.263 20.734 1.00 96.31 82 ILE A C 1
ATOM 682 O O . ILE A 1 82 ? -12.482 2.666 21.725 1.00 96.31 82 ILE A O 1
ATOM 686 N N . ASN A 1 83 ? -11.622 0.966 20.547 1.00 95.75 83 ASN A N 1
ATOM 687 C CA . ASN A 1 83 ? -12.094 -0.082 21.458 1.00 95.75 83 ASN A CA 1
ATOM 688 C C . ASN A 1 83 ? -11.507 0.045 22.865 1.00 95.75 83 ASN A C 1
ATOM 690 O O . ASN A 1 83 ? -12.187 -0.246 23.849 1.00 95.75 83 ASN A O 1
ATOM 694 N N . THR A 1 84 ? -10.272 0.528 22.980 1.00 96.50 84 THR A N 1
ATOM 695 C CA . THR A 1 84 ? -9.644 0.812 24.275 1.00 96.50 84 THR A CA 1
ATOM 696 C C . THR A 1 84 ? -10.389 1.921 25.018 1.00 96.50 84 THR A C 1
ATOM 698 O O . THR A 1 84 ? -10.688 1.781 26.206 1.00 96.50 84 THR A O 1
ATOM 701 N N . ILE A 1 85 ? -10.750 2.998 24.313 1.00 96.50 85 ILE A N 1
ATOM 702 C CA . ILE A 1 85 ? -11.524 4.110 24.881 1.00 96.50 85 ILE A CA 1
ATOM 703 C C . ILE A 1 85 ? -12.930 3.643 25.268 1.00 96.50 85 ILE A C 1
ATOM 705 O O . ILE A 1 85 ? -13.371 3.900 26.387 1.00 96.50 85 ILE A O 1
ATOM 709 N N . ILE A 1 86 ? -13.613 2.918 24.379 1.00 95.38 86 ILE A N 1
ATOM 710 C CA . ILE A 1 86 ? -14.951 2.370 24.630 1.00 95.38 86 ILE A CA 1
ATOM 711 C C . ILE A 1 86 ? -14.950 1.490 25.883 1.00 95.38 86 ILE A C 1
ATOM 713 O O . ILE A 1 86 ? -15.803 1.667 26.750 1.00 95.38 86 ILE A O 1
ATOM 717 N N . ARG A 1 87 ? -13.973 0.586 26.025 1.00 94.31 87 ARG A N 1
ATOM 718 C CA . ARG A 1 87 ? -13.860 -0.294 27.195 1.00 94.31 87 ARG A CA 1
ATOM 719 C C . ARG A 1 87 ? -13.675 0.494 28.490 1.00 94.31 87 ARG A C 1
ATOM 721 O O . ARG A 1 87 ? -14.320 0.177 29.485 1.00 94.31 87 ARG A O 1
ATOM 728 N N . SER A 1 88 ? -12.832 1.526 28.461 1.00 94.88 88 SER A N 1
ATOM 729 C CA . SER A 1 88 ? -12.620 2.421 29.603 1.00 94.88 88 SER A CA 1
ATOM 730 C C . SER A 1 88 ? -13.913 3.140 30.002 1.00 94.88 88 SER A C 1
ATOM 732 O O . SER A 1 88 ? -14.325 3.103 31.161 1.00 94.88 88 SER A O 1
ATOM 734 N N . LEU A 1 89 ? -14.620 3.722 29.029 1.00 95.50 89 LEU A N 1
ATOM 735 C CA . LEU A 1 89 ? -15.890 4.409 29.274 1.00 95.50 89 LEU A CA 1
ATOM 736 C C . LEU A 1 89 ? -16.981 3.454 29.773 1.00 95.50 89 LEU A C 1
ATOM 738 O O . LEU A 1 89 ? -17.730 3.812 30.684 1.00 95.50 89 LEU A O 1
ATOM 742 N N . TRP A 1 90 ? -17.051 2.238 29.224 1.00 93.94 90 TRP A N 1
ATOM 743 C CA . TRP A 1 90 ? -18.021 1.217 29.622 1.00 93.94 90 TRP A CA 1
ATOM 744 C C . TRP A 1 90 ? -17.896 0.873 31.106 1.00 93.94 90 TRP A C 1
ATOM 746 O O . TRP A 1 90 ? -18.888 0.898 31.825 1.00 93.94 90 TRP A O 1
ATOM 756 N N . GLN A 1 91 ? -16.670 0.652 31.591 1.00 89.69 91 GLN A N 1
ATOM 757 C CA . GLN A 1 91 ? -16.411 0.334 33.001 1.00 89.69 91 GLN A CA 1
ATOM 758 C C . GLN A 1 91 ? -16.848 1.451 33.961 1.00 89.69 91 GLN A C 1
ATOM 760 O O . GLN A 1 91 ? -17.253 1.183 35.092 1.00 89.69 91 GLN A O 1
ATOM 765 N N . ILE A 1 92 ? -16.772 2.710 33.524 1.00 94.06 92 ILE A N 1
ATOM 766 C CA . ILE A 1 92 ? -17.154 3.862 34.348 1.00 94.06 92 ILE A CA 1
ATOM 767 C C . ILE A 1 92 ? -18.682 4.027 34.371 1.00 94.06 92 ILE A C 1
ATOM 769 O O . ILE A 1 92 ? -19.272 4.293 35.427 1.00 94.06 92 ILE A O 1
ATOM 773 N N . THR A 1 93 ? -19.323 3.868 33.212 1.00 93.19 93 THR A N 1
ATOM 774 C CA . THR A 1 93 ? -20.717 4.276 32.976 1.00 93.19 93 THR A CA 1
ATOM 775 C C . THR A 1 93 ? -21.727 3.150 33.159 1.00 93.19 93 THR A C 1
ATOM 777 O O . THR A 1 93 ? -22.782 3.381 33.751 1.00 93.19 93 THR A O 1
ATOM 780 N N . TYR A 1 94 ? -21.412 1.933 32.716 1.00 91.81 94 TYR A N 1
ATOM 781 C CA . TYR A 1 94 ? -22.337 0.810 32.775 1.00 91.81 94 TYR A CA 1
ATOM 782 C C . TYR A 1 94 ? -22.381 0.212 34.182 1.00 91.81 94 TYR A C 1
ATOM 784 O O . TYR A 1 94 ? -21.351 -0.099 34.779 1.00 91.81 94 TYR A O 1
ATOM 792 N N . LYS A 1 95 ? -23.589 0.074 34.737 1.00 89.12 95 LYS A N 1
ATOM 793 C CA . LYS A 1 95 ? -23.817 -0.489 36.082 1.00 89.12 95 LYS A CA 1
ATOM 794 C C . LYS A 1 95 ? -24.434 -1.890 36.058 1.00 89.12 95 LYS A C 1
ATOM 796 O O . LYS A 1 95 ? -24.589 -2.491 37.118 1.00 89.12 95 LYS A O 1
ATOM 801 N N . GLY A 1 96 ? -24.792 -2.402 34.879 1.00 85.81 96 GLY A N 1
ATOM 802 C CA . GLY A 1 96 ? -25.306 -3.762 34.716 1.00 85.81 96 GLY A CA 1
ATOM 803 C C . GLY A 1 96 ? -24.199 -4.815 34.820 1.00 85.81 96 GLY A C 1
ATOM 804 O O . GLY A 1 96 ? -23.037 -4.540 34.534 1.00 85.81 96 GLY A O 1
ATOM 805 N N . GLN A 1 97 ? -24.562 -6.030 35.237 1.00 85.62 97 GLN A N 1
ATOM 806 C CA . GLN A 1 97 ? -23.656 -7.194 35.323 1.00 85.62 97 GLN A CA 1
ATOM 807 C C . GLN A 1 97 ? -23.809 -8.162 34.137 1.00 85.62 97 GLN A C 1
ATOM 809 O O . GLN A 1 97 ? -23.209 -9.230 34.100 1.00 85.62 97 GLN A O 1
ATOM 814 N N . ASP A 1 98 ? -24.673 -7.829 33.190 1.00 89.06 98 ASP A N 1
ATOM 815 C CA . ASP A 1 98 ? -25.100 -8.683 32.088 1.00 89.06 98 ASP A CA 1
ATOM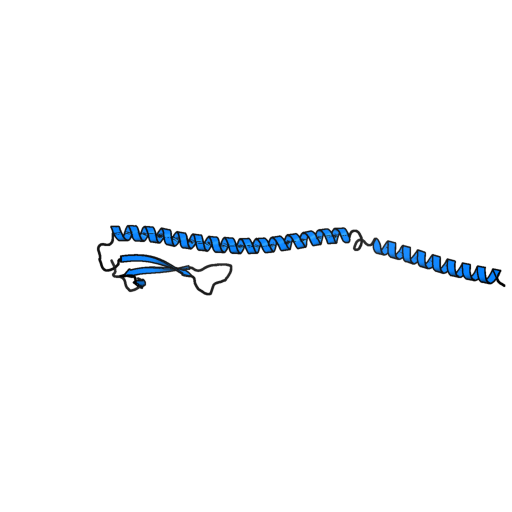 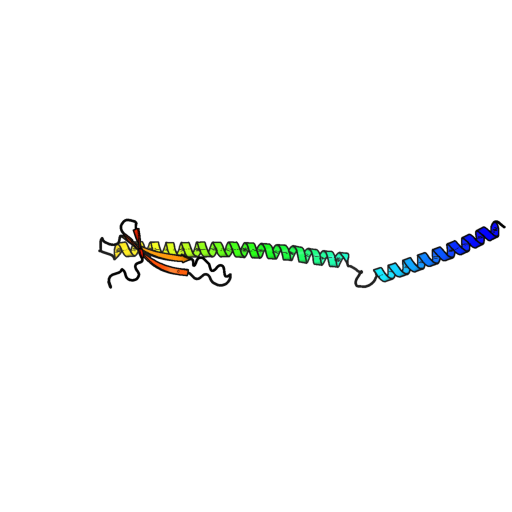816 C C . ASP A 1 98 ? -24.219 -8.575 30.835 1.00 89.06 98 ASP A C 1
ATOM 818 O O . ASP A 1 98 ? -24.254 -9.494 30.010 1.00 89.06 98 ASP A O 1
ATOM 822 N N . ILE A 1 99 ? -23.438 -7.496 30.704 1.00 91.06 99 ILE A N 1
ATOM 823 C CA . ILE A 1 99 ? -22.522 -7.224 29.587 1.00 91.06 99 ILE A CA 1
ATOM 824 C C . ILE A 1 99 ? -21.163 -6.773 30.133 1.00 91.06 99 ILE A C 1
ATOM 826 O O . ILE A 1 99 ? -21.070 -5.766 30.838 1.00 91.06 99 ILE A O 1
ATOM 830 N N . ASP A 1 100 ? -20.099 -7.473 29.738 1.00 90.25 100 ASP A N 1
ATOM 831 C CA . ASP A 1 100 ? -18.740 -7.211 30.221 1.00 90.25 100 ASP A CA 1
ATOM 832 C C . ASP A 1 100 ? -18.139 -5.963 29.558 1.00 90.25 100 ASP A C 1
ATOM 834 O O . ASP A 1 100 ? -17.553 -5.096 30.207 1.00 90.25 100 ASP A O 1
ATOM 838 N N . THR A 1 101 ? -18.258 -5.875 28.233 1.00 92.81 101 THR A N 1
ATOM 839 C CA . THR A 1 101 ? -17.782 -4.741 27.434 1.00 92.81 101 THR A CA 1
ATOM 840 C C . THR A 1 101 ? -18.434 -4.749 26.056 1.00 92.81 101 THR A C 1
ATOM 842 O O . THR A 1 101 ? -19.019 -5.754 25.645 1.00 92.81 101 THR A O 1
ATOM 845 N N . ILE A 1 102 ? -18.302 -3.647 25.327 1.00 93.38 102 ILE A N 1
ATOM 846 C CA . ILE A 1 102 ? -18.715 -3.536 23.931 1.00 93.38 102 ILE A CA 1
ATOM 847 C C . ILE A 1 102 ? -17.501 -3.189 23.072 1.00 93.38 102 ILE A C 1
ATOM 849 O O . ILE A 1 102 ? -16.581 -2.505 23.521 1.00 93.38 102 ILE A O 1
ATOM 853 N N . GLU A 1 103 ? -17.485 -3.674 21.838 1.00 93.69 103 GLU A N 1
ATOM 854 C CA . GLU A 1 103 ? -16.387 -3.469 20.900 1.00 93.69 103 GLU A CA 1
ATOM 855 C C . GLU A 1 103 ? -16.933 -3.169 19.505 1.00 93.69 103 GLU A C 1
ATOM 857 O O . GLU A 1 103 ? -17.887 -3.786 19.026 1.00 93.69 103 GLU A O 1
ATOM 862 N N . LEU A 1 104 ? -16.299 -2.211 18.842 1.00 93.75 104 LEU A N 1
ATOM 863 C CA . LEU A 1 104 ? -16.434 -1.967 17.421 1.00 93.75 104 LEU A CA 1
ATOM 864 C C . LEU A 1 104 ? -15.642 -3.032 16.660 1.00 93.75 104 LEU A C 1
ATOM 866 O O . LEU A 1 104 ? -14.435 -3.193 16.851 1.00 93.75 104 LEU A O 1
ATOM 870 N N . VAL A 1 105 ? -16.321 -3.726 15.756 1.00 91.25 105 VAL A N 1
ATOM 871 C CA . VAL A 1 105 ? -15.729 -4.701 14.845 1.00 91.25 105 VAL A CA 1
ATOM 872 C C . VAL A 1 105 ? -15.864 -4.169 13.430 1.00 91.25 105 VAL A C 1
ATOM 874 O O . VAL A 1 105 ? -16.969 -3.883 12.968 1.00 91.25 105 VAL A O 1
ATOM 877 N N . SER A 1 106 ? -14.735 -4.065 12.737 1.00 88.56 106 SER A N 1
ATOM 878 C CA . SER A 1 106 ? -14.702 -3.799 11.303 1.00 88.56 106 SER A CA 1
ATOM 879 C C . SER A 1 106 ? -14.570 -5.113 10.532 1.00 88.56 106 SER A C 1
ATOM 881 O O . SER A 1 106 ? -13.540 -5.783 10.624 1.00 88.56 106 SER A O 1
ATOM 883 N N . GLY A 1 107 ? -15.601 -5.483 9.779 1.00 75.12 107 GLY A N 1
ATOM 884 C CA . GLY A 1 107 ? -15.555 -6.561 8.800 1.00 75.12 107 GLY A CA 1
ATOM 885 C C . GLY A 1 107 ? -14.928 -6.075 7.496 1.00 75.12 107 GLY A C 1
ATOM 886 O O . GLY A 1 107 ? -15.294 -5.020 6.972 1.00 75.12 107 GLY A O 1
ATOM 887 N N . GLN A 1 108 ? -13.984 -6.847 6.961 1.00 65.25 108 GLN A N 1
ATOM 888 C CA . GLN A 1 108 ? -13.553 -6.683 5.575 1.00 65.25 108 GLN A CA 1
ATOM 889 C C . GLN A 1 108 ? -14.574 -7.387 4.676 1.00 65.25 108 GLN A C 1
ATOM 891 O O . GLN A 1 108 ? -14.919 -8.540 4.933 1.00 65.25 108 GLN A O 1
ATOM 896 N N . GLN A 1 109 ? -15.057 -6.725 3.622 1.00 55.88 109 GLN A N 1
ATOM 897 C CA . GLN A 1 109 ? -15.783 -7.432 2.566 1.00 55.88 109 GLN A CA 1
ATOM 898 C C . GLN A 1 109 ? -14.798 -8.345 1.824 1.00 55.88 109 GLN A C 1
ATOM 900 O O . GLN A 1 109 ? -14.019 -7.886 0.985 1.00 55.88 109 GLN A O 1
ATOM 905 N N . GLU A 1 110 ? -14.825 -9.640 2.143 1.00 46.34 110 GLU A N 1
ATOM 906 C CA . GLU A 1 110 ? -14.138 -10.669 1.365 1.00 46.34 110 GLU A CA 1
ATOM 907 C C . GLU A 1 110 ? -14.689 -10.642 -0.069 1.00 46.34 110 GLU A C 1
ATOM 909 O O . GLU A 1 110 ? -15.829 -11.023 -0.324 1.0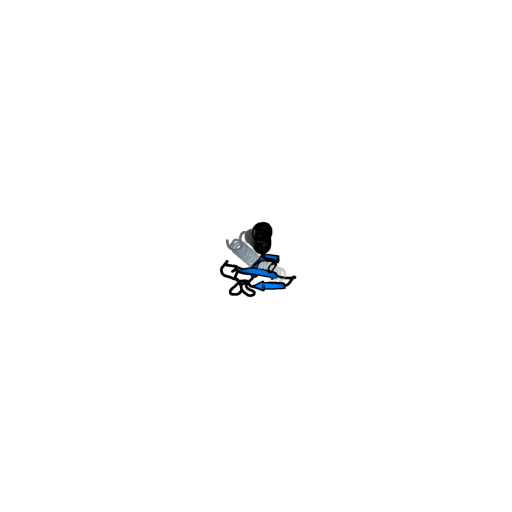0 46.34 110 GLU A O 1
ATOM 914 N N . GLY A 1 111 ? -13.899 -10.120 -1.010 1.00 49.84 111 GLY A N 1
ATOM 915 C CA . GLY A 1 111 ? -14.233 -10.139 -2.438 1.00 49.84 111 GLY A CA 1
ATOM 916 C C . GLY A 1 111 ? -14.020 -8.829 -3.194 1.00 49.84 111 GLY A C 1
ATOM 917 O O . GLY A 1 111 ? -13.898 -8.867 -4.416 1.00 49.84 111 GLY A O 1
ATOM 918 N N . GLN A 1 112 ? -13.893 -7.677 -2.523 1.00 47.41 112 GLN A N 1
ATOM 919 C CA . GLN A 1 112 ? -13.574 -6.414 -3.206 1.00 47.41 112 GLN A CA 1
ATOM 920 C C . GLN A 1 112 ? -12.072 -6.119 -3.180 1.00 47.41 112 GLN A C 1
ATOM 922 O O . GLN A 1 112 ? -11.581 -5.229 -2.493 1.00 47.41 112 GLN A O 1
ATOM 927 N N . VAL A 1 113 ? -11.337 -6.856 -4.017 1.00 48.72 113 VAL A N 1
ATOM 928 C CA . VAL A 1 113 ? -9.964 -6.520 -4.447 1.00 48.72 113 VAL A CA 1
ATOM 929 C C . VAL A 1 113 ? -10.017 -5.539 -5.634 1.00 48.72 113 VAL A C 1
ATOM 931 O O . VAL A 1 113 ? -9.188 -5.560 -6.540 1.00 48.72 113 VAL A O 1
ATOM 934 N N . SER A 1 114 ? -11.033 -4.676 -5.700 1.00 50.41 114 SER A N 1
ATOM 935 C CA . SER A 1 114 ? -11.038 -3.581 -6.665 1.00 50.41 114 SER A CA 1
ATOM 936 C C . SER A 1 114 ? -10.144 -2.474 -6.125 1.00 50.41 114 SER A C 1
ATOM 938 O O . SER A 1 114 ? -10.462 -1.872 -5.101 1.00 50.41 114 SER A O 1
ATOM 940 N N . LYS A 1 115 ? -9.047 -2.201 -6.846 1.00 54.03 115 LYS A N 1
ATOM 941 C CA . LYS A 1 115 ? -7.984 -1.200 -6.601 1.00 54.03 115 LYS A CA 1
ATOM 942 C C . LYS A 1 115 ? -8.438 0.234 -6.230 1.00 54.03 115 LYS A C 1
ATOM 944 O O . LYS A 1 115 ? -7.583 1.098 -6.089 1.00 54.03 115 LYS A O 1
ATOM 949 N N . ALA A 1 116 ? -9.735 0.516 -6.103 1.00 53.94 116 ALA A N 1
ATOM 950 C CA . ALA A 1 116 ? -10.284 1.865 -5.994 1.00 53.94 116 ALA A CA 1
ATOM 951 C C . ALA A 1 116 ? -11.095 2.161 -4.716 1.00 53.94 116 ALA A C 1
ATOM 953 O O . ALA A 1 116 ? -11.228 3.333 -4.382 1.00 53.94 116 ALA A O 1
ATOM 954 N N . ALA A 1 117 ? -11.614 1.174 -3.975 1.00 58.00 117 ALA A N 1
ATOM 955 C CA . ALA A 1 117 ? -12.305 1.453 -2.709 1.00 58.00 117 ALA A CA 1
ATOM 956 C C . ALA A 1 117 ? -12.447 0.188 -1.859 1.00 58.00 117 ALA A C 1
ATOM 958 O O . ALA A 1 117 ? -13.167 -0.736 -2.230 1.00 58.00 117 ALA A O 1
ATOM 959 N N . ARG A 1 118 ? -11.786 0.156 -0.698 1.00 68.75 118 ARG A N 1
ATOM 960 C CA . ARG A 1 118 ? -12.107 -0.814 0.352 1.00 68.75 118 ARG A CA 1
ATOM 961 C C . ARG A 1 118 ? -13.354 -0.336 1.079 1.00 68.75 118 ARG A C 1
ATOM 963 O O . ARG A 1 118 ? -13.326 0.716 1.713 1.00 68.75 118 ARG A O 1
ATOM 970 N N . SER A 1 119 ? -14.435 -1.100 0.980 1.00 74.44 119 SER A N 1
ATOM 971 C CA . SER A 1 119 ? -15.610 -0.903 1.823 1.00 74.44 119 SER A CA 1
ATOM 972 C C . SER A 1 119 ? -15.392 -1.621 3.155 1.00 74.44 119 SER A C 1
ATOM 974 O O . SER A 1 119 ? -15.081 -2.814 3.173 1.00 74.44 119 SER A O 1
ATOM 976 N N . TYR A 1 120 ? -15.519 -0.888 4.262 1.00 82.25 120 TYR A N 1
ATOM 977 C CA . TYR A 1 120 ? -15.477 -1.446 5.613 1.00 82.25 120 TYR A CA 1
ATOM 978 C C . TYR A 1 120 ? -16.896 -1.502 6.163 1.00 82.25 120 TYR A C 1
ATOM 980 O O . TYR A 1 120 ? -17.576 -0.476 6.219 1.00 82.25 120 TYR A O 1
ATOM 988 N N . ASP A 1 121 ? -17.321 -2.690 6.584 1.00 86.75 121 ASP A N 1
ATOM 989 C CA . ASP A 1 121 ? -18.575 -2.861 7.311 1.00 86.75 121 ASP A CA 1
ATOM 990 C C . ASP A 1 121 ? -18.295 -2.768 8.812 1.00 86.75 121 ASP A C 1
ATOM 992 O O . ASP A 1 121 ? -17.374 -3.412 9.318 1.00 86.75 121 ASP A O 1
ATOM 996 N N . TYR A 1 122 ? -19.062 -1.953 9.527 1.00 90.44 122 TYR A N 1
ATOM 997 C CA . TYR A 1 122 ? -18.857 -1.709 10.951 1.00 90.44 122 TYR A CA 1
ATOM 998 C C . TYR A 1 122 ? -20.063 -2.190 11.738 1.00 90.44 122 TYR A C 1
ATOM 1000 O O . TYR A 1 122 ? -21.200 -1.798 11.475 1.00 90.44 122 TYR A O 1
ATOM 1008 N N . ARG A 1 123 ? -19.797 -2.987 12.770 1.00 91.69 123 ARG A N 1
ATOM 1009 C CA . ARG A 1 123 ? -20.815 -3.456 13.708 1.00 91.69 123 ARG A CA 1
ATOM 1010 C C . ARG A 1 123 ? -20.306 -3.390 15.134 1.00 91.69 123 ARG A C 1
ATOM 10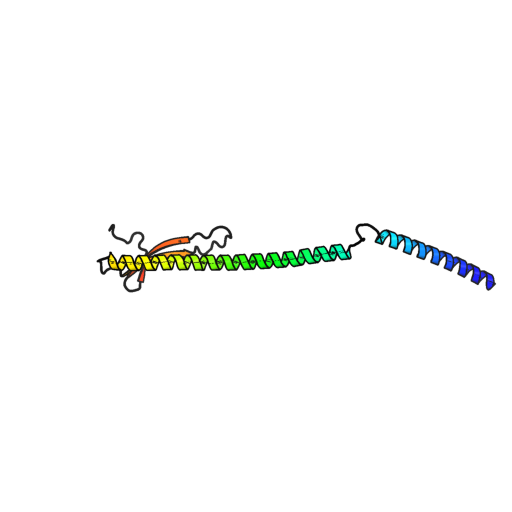12 O O . ARG A 1 123 ? -19.107 -3.502 15.383 1.00 91.69 123 ARG A O 1
ATOM 1019 N N . VAL A 1 124 ? -21.231 -3.220 16.066 1.00 93.12 124 VAL A N 1
ATOM 1020 C CA . VAL A 1 124 ? -20.923 -3.220 17.495 1.00 93.12 124 VAL A CA 1
ATOM 1021 C C . VAL A 1 124 ? -21.305 -4.577 18.063 1.00 93.12 124 VAL A C 1
ATOM 1023 O O . VAL A 1 124 ? -22.413 -5.070 17.841 1.00 93.12 124 VAL A O 1
ATOM 1026 N N . VAL A 1 125 ? -20.375 -5.187 18.786 1.00 93.19 125 VAL A N 1
ATOM 1027 C CA . VAL A 1 125 ? -20.591 -6.454 19.478 1.00 93.19 125 VAL A CA 1
ATOM 1028 C C . VAL A 1 125 ? -20.461 -6.243 20.976 1.00 93.19 125 VAL A C 1
ATOM 1030 O O . VAL A 1 125 ? -19.610 -5.488 21.435 1.00 93.19 125 VAL A O 1
ATOM 1033 N N . MET A 1 126 ? -21.288 -6.939 21.743 1.00 93.25 126 MET A N 1
ATOM 1034 C CA . MET A 1 126 ? -21.147 -7.048 23.189 1.00 93.25 126 MET A CA 1
ATOM 1035 C C . MET A 1 126 ? -20.403 -8.335 23.528 1.00 93.25 126 MET A C 1
ATOM 1037 O O . MET A 1 126 ? -20.618 -9.373 22.896 1.00 93.25 126 MET A O 1
ATOM 1041 N N . LYS A 1 127 ? -19.539 -8.277 24.537 1.00 91.81 127 LYS A N 1
ATOM 1042 C CA . LYS A 1 127 ? -18.905 -9.448 25.139 1.00 91.81 127 LYS A CA 1
ATOM 1043 C C . LYS A 1 127 ? -19.657 -9.839 26.401 1.00 91.81 127 LYS A C 1
ATOM 1045 O O . LYS A 1 127 ? -19.880 -9.004 27.275 1.00 91.81 127 LYS A O 1
ATOM 1050 N N . LYS A 1 128 ? -20.033 -11.113 26.475 1.00 89.50 128 LYS A N 1
ATOM 1051 C CA . LYS A 1 128 ? -20.681 -11.720 27.636 1.00 89.50 128 LYS A CA 1
ATOM 1052 C C . LYS A 1 128 ? -20.065 -13.084 27.906 1.00 89.50 128 LYS A C 1
ATOM 1054 O O . LYS A 1 128 ? -20.181 -13.976 27.067 1.00 89.50 128 LYS A O 1
ATOM 1059 N N . ALA A 1 129 ? -19.410 -13.247 29.054 1.00 84.50 129 ALA A N 1
ATOM 1060 C CA . ALA A 1 129 ? -18.773 -14.502 29.470 1.00 84.50 129 ALA A CA 1
ATOM 1061 C C . ALA A 1 129 ? -17.830 -15.093 28.396 1.00 84.50 129 ALA A C 1
ATOM 1063 O O . ALA A 1 129 ? -17.783 -16.301 28.175 1.00 84.50 129 ALA A O 1
ATOM 1064 N N . GLY A 1 130 ? -17.107 -14.224 27.683 1.00 80.75 130 GLY A N 1
ATOM 1065 C CA . GLY A 1 130 ? -16.192 -14.610 26.602 1.00 80.75 130 GLY A CA 1
ATOM 1066 C C . GLY A 1 130 ? -16.836 -14.811 25.224 1.00 80.75 130 GLY A C 1
ATOM 1067 O O . GLY A 1 130 ? -16.107 -14.935 24.242 1.00 80.75 130 GLY A O 1
ATOM 1068 N N . ALA A 1 131 ? -18.167 -14.778 25.105 1.00 87.75 131 ALA A N 1
ATOM 1069 C CA . ALA A 1 131 ? -18.858 -14.821 23.818 1.00 87.75 131 ALA A CA 1
ATOM 1070 C C . ALA A 1 131 ? -19.082 -13.407 23.257 1.00 87.75 131 ALA A C 1
ATOM 1072 O O . ALA A 1 131 ? -19.556 -12.522 23.970 1.00 87.75 131 ALA A O 1
ATOM 1073 N N . ALA A 1 132 ? -18.773 -13.204 21.973 1.00 90.19 132 ALA A N 1
ATOM 1074 C CA . ALA A 1 132 ? -19.076 -11.969 21.250 1.00 90.19 132 ALA A CA 1
ATOM 1075 C C . ALA A 1 132 ? -20.427 -12.095 20.530 1.00 90.19 132 ALA A C 1
ATOM 1077 O O . ALA A 1 132 ? -20.613 -12.983 19.696 1.00 90.19 132 ALA A O 1
ATOM 1078 N N . ILE A 1 133 ? -21.365 -11.204 20.844 1.00 91.25 133 ILE A N 1
ATOM 1079 C CA . ILE A 1 133 ? -22.732 -11.214 20.316 1.00 91.25 133 ILE A CA 1
ATOM 1080 C C . ILE A 1 133 ? -23.002 -9.873 19.643 1.00 91.25 133 ILE A C 1
ATOM 1082 O O . ILE A 1 133 ? -22.694 -8.823 20.197 1.00 91.25 133 ILE A O 1
ATOM 1086 N N . ASP A 1 134 ? -23.585 -9.899 18.447 1.00 91.19 134 ASP A N 1
ATOM 1087 C CA . ASP A 1 134 ? -23.982 -8.672 17.757 1.00 91.19 134 ASP A CA 1
ATOM 1088 C C . ASP A 1 134 ? -25.062 -7.921 18.548 1.00 91.19 134 ASP A C 1
ATOM 1090 O O . ASP A 1 134 ? -26.053 -8.517 18.981 1.00 91.19 134 ASP A O 1
ATOM 1094 N N . MET A 1 135 ? -24.864 -6.619 18.741 1.00 89.50 135 MET A N 1
ATOM 1095 C CA . MET A 1 135 ? -25.789 -5.769 19.492 1.00 89.50 135 MET A CA 1
ATOM 1096 C C . MET A 1 135 ? -27.008 -5.353 18.660 1.00 89.50 135 MET A C 1
ATOM 1098 O O . MET A 1 135 ? -28.057 -5.005 19.214 1.00 89.50 135 MET A O 1
ATOM 1102 N N . ARG A 1 136 ? -26.925 -5.410 17.324 1.00 87.56 136 ARG A N 1
ATOM 1103 C CA . ARG A 1 136 ? -28.007 -4.947 16.450 1.00 87.56 136 ARG A CA 1
ATOM 1104 C C . ARG A 1 136 ? -29.286 -5.759 16.677 1.00 87.56 136 ARG A C 1
ATOM 1106 O O . ARG A 1 136 ? -29.331 -6.962 16.439 1.00 87.56 136 ARG A O 1
ATOM 1113 N N . GLY A 1 137 ? -30.346 -5.078 17.119 1.00 84.44 137 GLY A N 1
ATOM 1114 C CA . GLY A 1 137 ? -31.652 -5.691 17.393 1.00 84.44 137 GLY A CA 1
ATOM 1115 C C . GLY A 1 137 ? -31.698 -6.569 18.649 1.00 84.44 137 GLY A C 1
ATOM 1116 O O . GLY A 1 137 ? -32.664 -7.307 18.828 1.00 84.44 137 GLY A O 1
ATOM 1117 N N . ARG A 1 138 ? -30.665 -6.519 19.504 1.00 83.38 138 ARG A N 1
ATOM 1118 C CA . ARG A 1 138 ? -30.566 -7.322 20.737 1.00 83.38 138 ARG A CA 1
ATOM 1119 C C . ARG A 1 138 ? -30.348 -6.494 22.004 1.00 83.38 138 ARG A C 1
ATOM 1121 O O . ARG A 1 138 ? -30.244 -7.074 23.080 1.00 83.38 138 ARG A O 1
ATOM 1128 N N . CYS A 1 139 ? -30.300 -5.171 21.886 1.00 78.19 139 CYS A N 1
ATOM 1129 C CA . CYS A 1 139 ? -30.110 -4.266 23.014 1.00 78.19 139 CYS A CA 1
ATOM 1130 C C . CYS A 1 139 ? -31.425 -3.613 23.444 1.00 78.19 139 CYS A C 1
ATOM 1132 O O . CYS A 1 139 ? -32.293 -3.333 22.614 1.00 78.19 139 CYS A O 1
ATOM 1134 N N . SER A 1 140 ? -31.558 -3.379 24.751 1.00 70.00 140 SER A N 1
ATOM 1135 C CA . SER A 1 140 ? -32.598 -2.524 25.320 1.00 70.00 140 SER A CA 1
ATOM 1136 C C . SER A 1 140 ? -32.437 -1.077 24.844 1.00 70.00 140 SER A C 1
ATOM 1138 O O . SER A 1 140 ? -31.371 -0.685 24.385 1.00 70.00 140 SER A O 1
ATOM 1140 N N . ALA A 1 141 ? -33.494 -0.272 24.952 1.00 69.69 141 ALA A N 1
ATOM 1141 C CA . ALA A 1 141 ? -33.496 1.115 24.476 1.00 69.69 141 ALA A CA 1
ATOM 1142 C C . ALA A 1 141 ? -32.610 2.086 25.288 1.00 69.69 141 ALA A C 1
ATOM 1144 O O . ALA A 1 141 ? -32.483 3.243 24.892 1.00 69.69 141 ALA A O 1
ATOM 1145 N N . GLY A 1 142 ? -32.073 1.638 26.428 1.00 55.44 142 GLY A N 1
ATOM 1146 C CA . GLY A 1 142 ? -31.254 2.426 27.353 1.00 55.44 142 GLY A CA 1
ATOM 1147 C C . GLY A 1 142 ? -29.775 2.112 27.245 1.00 55.44 142 GLY A C 1
ATOM 1148 O O . GLY A 1 142 ? -29.457 0.954 26.886 1.00 55.44 142 GLY A O 1
#